Protein 3EUR (pdb70)

CATH classification: 3.40.30.10

Sequence (139 aa):
AKNRLLGTKALNFTYTLDSGVKGTLYQFPAEYTLLFINNPGCHACCAEIEEGLKASPVINNGFTAAKKLKVLSSIYPDEELDEWKKHRNDFAKEWTNNGYDKELVIKNKNNLYDLRAIIPTTLYLLDKNKTVLLKDDATLQKVEQQYLAE

InterPro domains:
  IPR012336 Thioredoxin-like fold [PF13905] (199-293)
  IPR033395 Domain of unknown function DUF5106 [PF17127] (22-172)
  IPR036249 Thioredoxin-like superfamily [SSF5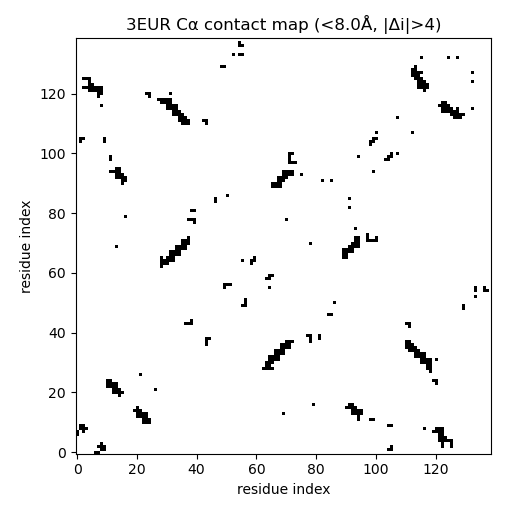2833] (174-298)

Structure (mmCIF, N/CA/C/O backbone):
data_3EUR
#
_entry.id   3EUR
#
_cell.length_a   33.145
_cell.length_b   43.428
_cell.length_c   98.692
_cell.angle_alpha   90.00
_cell.angle_beta   90.00
_cell.angle_gamma   90.00
#
_symmetry.space_group_name_H-M   'P 21 21 21'
#
loop_
_entity.id
_entity.type
_entity.pdbx_description
1 polymer 'uncharacterized protein'
2 water water
#
loop_
_atom_site.group_PDB
_atom_site.id
_atom_site.type_symbol
_atom_site.label_atom_id
_atom_site.label_alt_id
_atom_site.label_comp_id
_atom_site.label_asym_id
_atom_site.label_entity_id
_atom_site.label_seq_id
_atom_site.pdbx_PDB_ins_code
_atom_site.Cartn_x
_atom_site.Cartn_y
_atom_site.Cartn_z
_atom_site.occupancy
_atom_site.B_iso_or_equiv
_atom_site.auth_seq_id
_atom_site.auth_comp_id
_atom_site.auth_asym_id
_atom_site.auth_atom_id
_atom_site.pdbx_PDB_model_num
ATOM 1 N N . ALA A 1 3 ? 8.847 31.552 23.348 1.00 25.83 0 ALA A N 1
ATOM 2 C CA . ALA A 1 3 ? 9.983 31.159 24.165 1.00 23.60 0 ALA A CA 1
ATOM 3 C C . ALA A 1 3 ? 11.121 32.179 24.074 1.00 22.15 0 ALA A C 1
ATOM 4 O O . ALA A 1 3 ? 12.289 31.806 24.058 1.00 21.07 0 ALA A O 1
ATOM 6 N N . LYS A 1 4 ? 10.749 33.470 24.011 1.00 20.72 1 LYS A N 1
ATOM 7 C CA . LYS A 1 4 ? 11.707 34.629 23.991 1.00 20.77 1 LYS A CA 1
ATOM 8 C C . LYS A 1 4 ? 12.877 34.481 23.023 1.00 16.39 1 LYS A C 1
ATOM 9 O O . LYS A 1 4 ? 14.034 34.879 23.281 1.00 15.61 1 LYS A O 1
ATOM 15 N N . ASN A 1 5 ? 12.520 33.971 21.846 1.00 12.81 2 ASN A N 1
ATOM 16 C CA . ASN A 1 5 ? 13.439 33.890 20.744 1.00 10.89 2 ASN A CA 1
ATOM 17 C C . ASN A 1 5 ? 14.613 32.957 21.080 1.00 10.23 2 ASN A C 1
ATOM 18 O O . ASN A 1 5 ? 15.642 33.058 20.446 1.00 11.23 2 ASN A O 1
ATOM 23 N N . ARG A 1 6 ? 14.427 31.972 21.964 1.00 11.08 3 ARG A N 1
ATOM 24 C CA . ARG A 1 6 ? 15.503 31.071 22.251 1.00 12.54 3 ARG A CA 1
ATOM 25 C C . ARG A 1 6 ? 15.782 30.139 21.081 1.00 10.81 3 ARG A C 1
ATOM 26 O O . ARG A 1 6 ? 14.920 29.877 20.206 1.00 10.31 3 ARG A O 1
ATOM 34 N N A LEU A 1 7 ? 17.009 29.627 21.026 0.50 10.68 4 LEU A N 1
ATOM 35 N N B LEU A 1 7 ? 17.016 29.679 21.011 0.50 10.82 4 LEU A N 1
ATOM 36 C CA A LEU A 1 7 ? 17.430 28.698 19.998 0.50 10.28 4 LEU A CA 1
ATOM 37 C CA B LEU A 1 7 ? 17.462 28.729 20.035 0.50 10.42 4 LEU A CA 1
ATOM 38 C C A LEU A 1 7 ? 16.414 27.615 19.781 0.50 9.92 4 LEU A C 1
ATOM 39 C C B LEU A 1 7 ? 16.450 27.606 19.785 0.50 10.06 4 LEU A C 1
ATOM 40 O O A LEU A 1 7 ? 15.940 27.002 20.730 0.50 10.54 4 LEU A O 1
ATOM 41 O O B LEU A 1 7 ? 15.996 26.966 20.727 0.50 10.68 4 LEU A O 1
ATOM 50 N N . GLY A 1 8 ? 16.099 27.356 18.520 1.00 9.86 5 GLY A N 1
ATOM 51 C CA . GLY A 1 8 ? 15.260 26.261 18.173 1.00 10.13 5 GLY A CA 1
ATOM 52 C C . GLY A 1 8 ? 13.771 26.475 18.365 1.00 10.14 5 GLY A C 1
ATOM 53 O O . GLY A 1 8 ? 12.976 25.550 18.202 1.00 11.35 5 GLY A O 1
ATOM 54 N N . THR A 1 9 ? 13.383 27.690 18.698 1.00 9.40 6 THR A N 1
ATOM 55 C CA . THR A 1 9 ? 11.983 28.092 18.812 1.00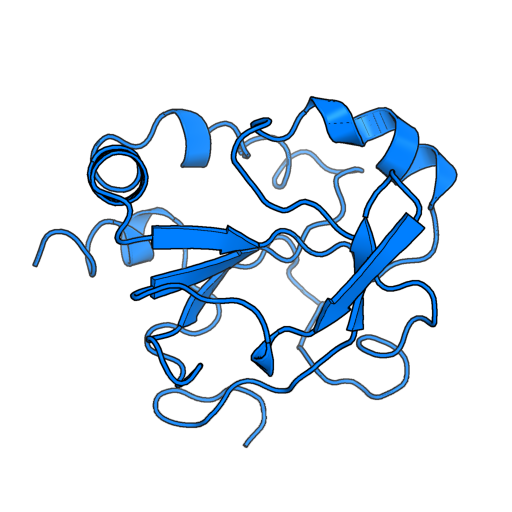 9.31 6 THR A CA 1
ATOM 56 C C . THR A 1 9 ? 11.680 29.180 17.784 1.00 8.04 6 THR A C 1
ATOM 57 O O . THR A 1 9 ? 12.583 29.741 17.179 1.00 9.27 6 THR A O 1
ATOM 61 N N . LYS A 1 10 ? 10.409 29.425 17.520 1.00 8.79 7 LYS A N 1
ATOM 62 C CA . LYS A 1 10 ? 10.018 30.384 16.497 1.00 8.53 7 LYS A CA 1
ATOM 63 C C . LYS A 1 10 ? 10.180 31.800 17.041 1.00 8.61 7 LYS A C 1
ATOM 64 O O . LYS A 1 10 ? 9.648 32.137 18.093 1.00 10.13 7 LYS A O 1
ATOM 70 N N . ALA A 1 11 ? 10.895 32.634 16.302 1.00 7.94 8 ALA A N 1
ATOM 71 C CA . ALA A 1 11 ? 11.054 34.036 16.663 1.00 8.00 8 ALA A CA 1
ATOM 72 C C . ALA A 1 11 ? 9.693 34.690 16.758 1.00 8.51 8 ALA A C 1
ATOM 73 O O . ALA A 1 11 ? 8.771 34.324 16.022 1.00 9.16 8 ALA A O 1
ATOM 75 N N . LEU A 1 12 ? 9.589 35.718 17.589 1.00 8.34 9 LEU A N 1
ATOM 76 C CA . LEU A 1 12 ? 8.348 36.448 17.735 1.00 9.54 9 LEU A CA 1
ATOM 77 C C . LEU A 1 12 ? 8.029 37.296 16.525 1.00 8.38 9 LEU A C 1
ATOM 78 O O . LEU A 1 12 ? 8.894 37.969 15.971 1.00 9.12 9 LEU A O 1
ATOM 83 N N . ASN A 1 13 ? 6.771 37.277 16.067 1.00 8.68 10 ASN A N 1
ATOM 84 C CA . ASN A 1 13 ? 6.372 38.077 14.939 1.00 8.56 10 ASN A CA 1
ATOM 85 C C . ASN A 1 13 ? 6.265 39.531 15.283 1.00 8.99 10 ASN A C 1
ATOM 86 O O . ASN A 1 13 ? 6.126 39.927 16.468 1.00 10.87 10 ASN A O 1
ATOM 91 N N . PHE A 1 14 ? 6.311 40.381 14.245 1.00 8.87 11 PHE A N 1
ATOM 92 C CA . PHE A 1 14 ? 6.076 41.805 14.349 1.00 9.43 11 PHE A CA 1
ATOM 93 C C . PHE A 1 14 ? 5.769 42.354 12.980 1.00 9.40 11 PHE A C 1
ATOM 94 O O . PHE A 1 14 ? 6.148 41.748 11.984 1.00 9.47 11 PHE A O 1
ATOM 102 N N . THR A 1 15 ? 5.140 43.522 12.962 1.00 10.16 12 THR A N 1
ATOM 103 C CA . THR A 1 15 ? 4.876 44.288 11.760 1.00 11.65 12 THR A CA 1
ATOM 104 C C . THR A 1 15 ? 5.922 45.375 11.565 1.00 10.99 12 THR A C 1
ATOM 105 O O . THR A 1 15 ? 6.224 46.151 12.471 1.00 14.81 12 THR A O 1
ATOM 109 N N . TYR A 1 16 ? 6.501 45.431 10.399 1.00 11.46 13 TYR A N 1
ATOM 110 C CA . TYR A 1 16 ? 7.400 46.481 10.001 1.00 11.77 13 TYR A CA 1
ATOM 111 C C . TYR A 1 16 ? 6.770 47.355 8.935 1.00 12.16 13 TYR A C 1
ATOM 112 O O . TYR A 1 16 ? 5.891 46.905 8.192 1.00 13.03 13 TYR A O 1
ATOM 121 N N . THR A 1 17 ? 7.230 48.587 8.889 1.00 12.16 14 THR A N 1
ATOM 122 C CA . THR A 1 17 ? 6.811 49.544 7.876 1.00 12.84 14 THR A CA 1
ATOM 123 C C . THR A 1 17 ? 8.052 49.976 7.097 1.00 12.91 14 THR A C 1
ATOM 124 O O . THR A 1 17 ? 9.083 50.325 7.679 1.00 13.25 14 THR A O 1
ATOM 128 N N . LEU A 1 18 ? 7.968 49.954 5.765 1.00 13.56 15 LEU A N 1
ATOM 129 C CA . LEU A 1 18 ? 9.071 50.413 4.925 1.00 14.79 15 LEU A CA 1
ATOM 130 C C . LEU A 1 18 ? 8.979 51.916 4.734 1.00 15.73 15 LEU A C 1
ATOM 131 O O . LEU A 1 18 ? 7.945 52.546 5.071 1.00 15.94 15 LEU A O 1
ATOM 136 N N . ASP A 1 19 ? 10.047 52.513 4.235 1.00 16.75 16 ASP A N 1
ATOM 137 C CA . ASP A 1 19 ? 10.007 53.924 3.878 1.00 18.76 16 ASP A CA 1
ATOM 138 C C . ASP A 1 19 ? 8.876 54.300 2.946 1.00 20.00 16 ASP A C 1
ATOM 139 O O . ASP A 1 19 ? 8.340 55.398 3.037 1.00 21.39 16 ASP A O 1
ATOM 144 N N . SER A 1 20 ? 8.520 53.387 2.059 1.00 18.03 17 SER A N 1
ATOM 145 C CA . SER A 1 20 ? 7.436 53.615 1.089 1.00 18.73 17 SER A CA 1
ATOM 146 C C . SER A 1 20 ? 6.064 53.558 1.758 1.00 19.15 17 SER A C 1
ATOM 147 O O . SER A 1 20 ? 5.074 53.910 1.106 1.00 21.48 17 SER A O 1
ATOM 150 N N . GLY A 1 21 ? 5.994 53.102 3.019 1.00 17.47 18 GLY A N 1
ATOM 151 C CA . GLY A 1 21 ? 4.734 52.963 3.755 1.00 16.78 18 GLY A CA 1
ATOM 152 C C . GLY A 1 21 ? 4.142 51.580 3.660 1.00 16.56 18 GLY A C 1
ATOM 153 O O . GLY A 1 21 ? 3.166 51.273 4.328 1.00 17.19 18 GLY A O 1
ATOM 154 N N . VAL A 1 22 ? 4.737 50.726 2.843 1.00 16.25 19 VAL A N 1
ATOM 155 C CA . VAL A 1 22 ? 4.301 49.350 2.760 1.00 16.33 19 VAL A CA 1
ATOM 156 C C . VAL A 1 22 ? 4.496 48.655 4.145 1.00 15.37 19 VAL A C 1
ATOM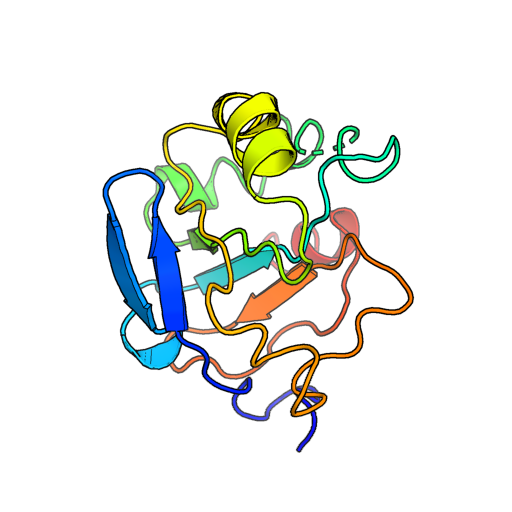 157 O O . VAL A 1 22 ? 5.517 48.867 4.817 1.00 15.71 19 VAL A O 1
ATOM 161 N N . LYS A 1 23 ? 3.518 47.835 4.536 1.00 13.78 20 LYS A N 1
ATOM 162 C CA . LYS A 1 23 ? 3.551 47.025 5.781 1.00 15.16 20 LYS A CA 1
ATOM 163 C C . LYS A 1 23 ? 3.808 45.565 5.463 1.00 13.14 20 LYS A C 1
ATOM 164 O O . LYS A 1 23 ? 3.229 45.023 4.513 1.00 14.99 20 LYS A O 1
ATOM 170 N N . GLY A 1 24 ? 4.588 44.914 6.307 1.0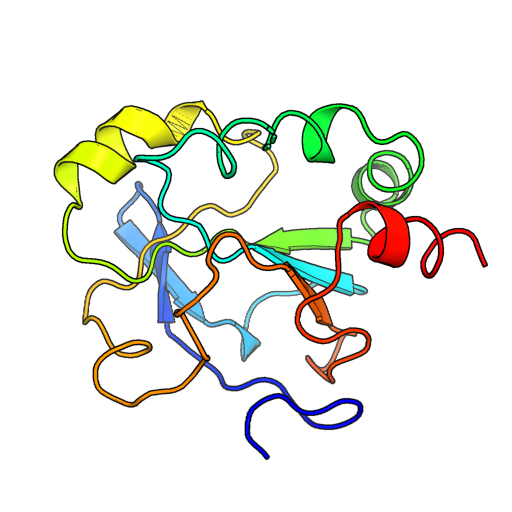0 12.22 21 GLY A N 1
ATOM 171 C CA . GLY A 1 24 ? 4.752 43.483 6.259 1.00 11.64 21 GLY A CA 1
ATOM 172 C C . GLY A 1 24 ? 5.083 42.955 7.598 1.00 9.79 21 GLY A C 1
ATOM 173 O O . GLY A 1 24 ? 5.265 43.737 8.526 1.00 11.89 21 GLY A O 1
ATOM 174 N N . THR A 1 25 ? 5.065 41.642 7.738 1.00 9.36 22 THR A N 1
ATOM 175 C CA . THR A 1 25 ? 5.403 41.029 8.984 1.00 8.65 22 THR A CA 1
ATOM 176 C C . THR A 1 25 ? 6.590 40.098 8.845 1.00 7.70 22 THR A C 1
ATOM 177 O O . THR A 1 25 ? 6.892 39.571 7.774 1.00 8.78 22 THR A O 1
ATOM 181 N N . LEU A 1 26 ? 7.224 39.787 9.970 1.00 7.97 23 LEU A N 1
ATOM 182 C CA . LEU A 1 26 ? 8.298 38.764 9.945 1.00 8.05 23 LEU A CA 1
ATOM 183 C C . LEU A 1 26 ? 7.800 37.454 9.350 1.00 7.56 23 LEU A C 1
ATOM 184 O O . LEU A 1 26 ? 8.439 36.839 8.513 1.00 8.05 23 LEU A O 1
ATOM 189 N N . TYR A 1 27 ? 6.623 37.006 9.790 1.00 7.58 24 TYR A N 1
ATOM 190 C CA . TYR A 1 27 ? 6.179 35.688 9.399 1.00 8.45 24 TYR A CA 1
ATOM 191 C C . TYR A 1 27 ? 5.818 35.625 7.910 1.00 8.47 24 TYR A C 1
ATOM 192 O O . TYR A 1 27 ? 5.851 34.564 7.325 1.00 9.75 24 TYR A O 1
ATOM 201 N N . GLN A 1 28 ? 5.485 36.764 7.323 1.00 7.89 25 GLN A N 1
ATOM 202 C CA . GLN A 1 28 ? 5.193 36.852 5.893 1.00 7.97 25 GLN A CA 1
ATOM 203 C C . GLN A 1 28 ? 6.455 36.991 4.997 1.00 7.80 25 GLN A C 1
ATOM 204 O O . GLN A 1 28 ? 6.315 37.002 3.791 1.00 8.82 25 GLN A O 1
ATOM 210 N N . PHE A 1 29 ? 7.631 37.146 5.599 1.00 8.07 26 PHE A N 1
ATOM 211 C CA . PHE A 1 29 ? 8.862 37.486 4.870 1.00 7.11 26 PHE A CA 1
ATOM 212 C C . PHE A 1 29 ? 9.497 36.244 4.316 1.00 7.06 26 PHE A C 1
ATOM 213 O O . PHE A 1 29 ? 9.959 35.408 5.088 1.00 8.66 26 PHE A O 1
ATOM 221 N N . PRO A 1 30 ? 9.567 36.078 2.982 1.00 7.01 27 PRO A N 1
ATOM 222 C CA . PRO A 1 30 ? 10.058 34.798 2.455 1.00 7.44 27 PRO A CA 1
ATOM 223 C C . PRO A 1 30 ? 11.562 34.737 2.293 1.00 6.88 27 PRO A C 1
ATOM 224 O O . PRO A 1 30 ? 12.121 35.583 1.606 1.00 8.05 27 PRO A O 1
ATOM 228 N N . ALA A 1 31 ? 12.179 33.734 2.871 1.00 6.77 28 ALA A N 1
ATOM 229 C CA . ALA A 1 31 ? 13.623 33.542 2.703 1.00 6.52 28 ALA A CA 1
ATOM 230 C C . ALA A 1 31 ? 14.008 32.183 3.241 1.00 6.48 28 ALA A C 1
ATOM 231 O O . ALA A 1 31 ? 13.529 31.797 4.319 1.00 7.70 28 ALA A O 1
ATOM 233 N N . GLU A 1 32 ? 14.923 31.478 2.576 1.00 6.81 29 GLU A N 1
ATOM 234 C CA . GLU A 1 32 ? 15.466 30.250 3.165 1.00 6.84 29 GLU A CA 1
ATOM 235 C C . GLU A 1 32 ? 16.140 30.568 4.513 1.00 6.62 29 GLU A C 1
ATOM 236 O O . GLU A 1 32 ? 16.016 29.793 5.458 1.00 7.34 29 GLU A O 1
ATOM 242 N N . TYR A 1 33 ? 16.843 31.687 4.561 1.00 6.80 30 TYR A N 1
ATOM 243 C CA . TYR A 1 33 ? 17.425 32.216 5.797 1.00 6.66 30 TYR A CA 1
ATOM 244 C C . TYR A 1 33 ? 17.050 33.669 5.901 1.00 6.21 30 TYR A C 1
ATOM 245 O O . TYR A 1 33 ? 17.304 34.444 4.953 1.00 6.73 30 TYR A O 1
ATOM 254 N N . THR A 1 34 ? 16.536 34.099 7.059 1.00 6.68 31 THR A N 1
ATOM 255 C CA . THR A 1 34 ? 16.362 35.498 7.337 1.00 6.80 31 THR A CA 1
ATOM 256 C C . THR A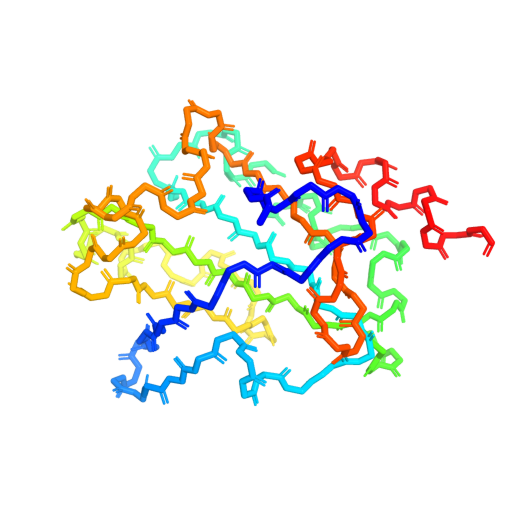 1 34 ? 17.433 35.936 8.339 1.00 6.78 31 THR A C 1
ATOM 257 O O . THR A 1 34 ? 17.576 35.306 9.396 1.00 7.47 31 THR A O 1
ATOM 261 N N . LEU A 1 35 ? 18.173 36.982 8.012 1.00 6.39 32 LEU A N 1
ATOM 262 C CA . LEU A 1 35 ? 19.076 37.604 8.950 1.00 6.23 32 LEU A CA 1
ATOM 263 C C . LEU A 1 35 ? 18.394 38.858 9.485 1.00 7.19 32 LEU A C 1
ATOM 264 O O . LEU A 1 35 ? 18.263 39.842 8.771 1.00 8.08 32 LEU A O 1
ATOM 269 N N . LEU A 1 36 ? 17.849 38.731 10.693 1.00 7.26 33 LEU A N 1
ATOM 270 C CA . LEU A 1 36 ? 17.157 39.804 11.336 1.00 7.83 33 LEU A CA 1
ATOM 271 C C . LEU A 1 36 ? 18.177 40.697 12.052 1.00 8.27 33 LEU A C 1
ATOM 272 O O . LEU A 1 36 ? 18.935 40.221 12.880 1.00 9.07 33 LEU A O 1
ATOM 277 N N . PHE A 1 37 ? 18.195 41.956 11.655 1.00 8.51 34 PHE A N 1
ATOM 278 C CA . PHE A 1 37 ? 19.174 42.927 12.080 1.00 9.07 34 PHE A CA 1
ATOM 279 C C . PHE A 1 37 ? 18.473 44.057 12.820 1.00 9.34 34 PHE A C 1
ATOM 280 O O . PHE A 1 37 ? 17.916 44.942 12.196 1.00 9.81 34 PHE A O 1
ATOM 288 N N . ILE A 1 38 ? 18.481 44.008 14.151 1.00 9.98 35 ILE A N 1
ATOM 289 C CA . ILE A 1 38 ? 17.821 45.029 14.986 1.00 10.99 35 ILE A CA 1
ATOM 290 C C . ILE A 1 38 ? 18.805 46.139 15.195 1.00 12.61 35 ILE A C 1
ATOM 291 O O . ILE A 1 38 ? 19.900 45.901 15.678 1.00 15.00 35 ILE A O 1
ATOM 296 N N . ASN A 1 39 ? 18.461 47.360 14.809 1.00 13.58 36 ASN A N 1
ATOM 297 C CA . ASN A 1 39 ? 19.471 48.438 14.704 1.00 15.59 36 ASN A CA 1
ATOM 298 C C . ASN A 1 39 ? 18.858 49.728 15.201 1.00 17.56 36 ASN A C 1
ATOM 299 O O . ASN A 1 39 ? 17.634 49.903 15.186 1.00 17.74 36 ASN A O 1
ATOM 304 N N . ASN A 1 40 ? 19.708 50.631 15.639 1.00 20.39 37 ASN A N 1
ATOM 305 C CA . ASN A 1 40 ? 19.282 52.013 15.843 1.00 21.62 37 ASN A CA 1
ATOM 306 C C . ASN A 1 40 ? 20.429 52.689 15.235 1.00 23.49 37 ASN A C 1
ATOM 307 O O . ASN A 1 40 ? 21.525 52.667 15.800 1.00 25.30 37 ASN A O 1
ATOM 312 N N . PRO A 1 41 ? 20.230 53.199 14.040 1.00 25.31 38 PRO A N 1
ATOM 313 C CA . PRO A 1 41 ? 21.398 53.644 13.306 1.00 28.47 38 PRO A CA 1
ATOM 314 C C . PRO A 1 41 ? 21.925 54.987 13.801 1.00 30.63 38 PRO A C 1
ATOM 315 O O . PRO A 1 41 ? 22.920 55.482 13.260 1.00 33.08 38 PRO A O 1
ATOM 319 N N . GLY A 1 42 ? 21.317 55.581 14.828 1.00 31.60 39 GLY A N 1
ATOM 320 C CA . GLY A 1 42 ? 22.042 56.575 15.604 1.00 33.43 39 GLY A CA 1
ATOM 321 C C . GLY A 1 42 ? 23.225 56.090 16.469 1.00 35.03 39 GLY A C 1
ATOM 322 O O . GLY A 1 42 ? 23.354 56.589 17.604 1.00 36.86 39 GLY A O 1
ATOM 323 N N . CYS A 1 43 ? 24.086 55.155 15.965 1.00 35.77 40 CYS A N 1
ATOM 324 C CA . CYS A 1 43 ? 25.303 54.687 16.709 1.00 34.82 40 CYS A CA 1
ATOM 325 C C . CYS A 1 43 ? 26.429 54.011 15.895 1.00 33.44 40 CYS A C 1
ATOM 326 O O . CYS A 1 43 ? 26.220 53.485 14.770 1.00 33.42 40 CYS A O 1
ATOM 329 N N . HIS A 1 44 ? 27.631 54.057 16.478 1.00 31.47 41 HIS A N 1
ATOM 330 C CA . HIS A 1 44 ? 28.896 53.646 15.842 1.00 30.00 41 HIS A CA 1
ATOM 331 C C . HIS A 1 44 ? 29.022 52.139 15.569 1.00 28.06 41 HIS A C 1
ATOM 332 O O . HIS A 1 44 ? 29.561 51.728 14.511 1.00 26.42 41 HIS A O 1
ATOM 339 N N . ALA A 1 45 ? 28.600 51.340 16.553 1.00 25.85 42 ALA A N 1
ATOM 340 C CA . ALA A 1 45 ? 28.568 49.895 16.441 1.00 23.64 42 ALA A CA 1
ATOM 341 C C . ALA A 1 45 ? 27.634 49.516 15.323 1.00 20.69 42 ALA A C 1
ATOM 342 O O . ALA A 1 45 ? 27.955 48.622 14.589 1.00 20.29 42 ALA A O 1
ATOM 344 N N . CYS A 1 46 ? 26.519 50.232 15.172 1.00 20.52 43 CYS A N 1
ATOM 345 C CA A CYS A 1 46 ? 25.562 49.954 14.076 0.50 19.10 43 CYS A CA 1
ATOM 346 C CA B CYS A 1 46 ? 25.578 49.955 14.073 0.50 19.69 43 CYS A CA 1
ATOM 347 C C . CYS A 1 46 ? 26.200 50.240 12.717 1.00 17.95 43 CYS A C 1
ATOM 348 O O . CYS A 1 46 ? 26.072 49.433 11.827 1.00 15.92 43 CYS A O 1
ATOM 353 N N . ALA A 1 47 ? 26.887 51.370 12.569 1.00 17.36 44 ALA A N 1
ATOM 354 C CA . ALA A 1 47 ? 27.548 51.707 11.319 1.00 17.75 44 ALA A CA 1
ATOM 355 C C . ALA A 1 47 ? 28.558 50.636 10.975 1.00 17.00 44 ALA A C 1
ATOM 356 O O . ALA A 1 47 ? 28.610 50.195 9.821 1.00 16.36 44 ALA A O 1
ATOM 358 N N . GLU A 1 48 ? 29.331 50.156 11.940 1.00 16.04 45 GLU A N 1
ATOM 359 C CA . GLU A 1 48 ? 30.313 49.146 11.613 1.00 16.70 45 GLU A CA 1
ATOM 360 C C . GLU A 1 48 ? 29.653 47.816 11.277 1.00 14.46 45 GLU A C 1
ATOM 361 O O . GLU A 1 48 ? 30.185 47.071 10.444 1.00 14.70 45 GLU A O 1
ATOM 383 N N . ILE A 1 50 ? 26.728 47.504 9.721 1.00 11.35 47 ILE A N 1
ATOM 384 C CA . ILE A 1 50 ? 26.295 47.689 8.343 1.00 11.73 47 ILE A CA 1
ATOM 385 C C . ILE A 1 50 ? 27.467 47.450 7.397 1.00 10.80 47 ILE A C 1
ATOM 386 O O . ILE A 1 50 ? 27.354 46.711 6.433 1.00 11.22 47 ILE A O 1
ATOM 391 N N A GLU A 1 51 ? 28.601 48.072 7.697 0.80 11.78 48 GLU A N 1
ATOM 392 N N B GLU A 1 51 ? 28.612 48.081 7.642 0.20 11.13 48 GLU A N 1
ATOM 393 C CA A GLU A 1 51 ? 29.742 47.931 6.845 0.80 12.52 48 GLU A CA 1
ATOM 394 C CA B GLU A 1 51 ? 29.726 47.916 6.711 0.20 11.22 48 GLU A CA 1
ATOM 395 C C A GLU A 1 51 ? 30.221 46.490 6.789 0.80 11.59 48 GLU A C 1
ATOM 396 C C B GLU A 1 51 ? 30.344 46.511 6.796 0.20 11.13 48 GLU A C 1
ATOM 397 O O A GLU A 1 51 ? 30.590 45.958 5.727 0.80 12.19 48 GLU A O 1
ATOM 398 O O B GLU A 1 51 ? 30.965 46.058 5.830 0.20 11.45 48 GLU A O 1
ATOM 409 N N . GLY A 1 52 ? 30.199 45.824 7.934 1.00 10.49 49 GLY A N 1
ATOM 410 C CA . GLY A 1 52 ? 30.587 44.439 8.015 1.00 11.68 49 GLY A CA 1
ATOM 411 C C . GLY A 1 52 ? 29.716 43.515 7.210 1.00 10.81 49 GLY A C 1
ATOM 412 O O . GLY A 1 52 ? 30.209 42.574 6.552 1.00 10.98 49 GLY A O 1
ATOM 413 N N . LEU A 1 53 ? 28.403 43.746 7.284 1.00 10.21 50 LEU A N 1
ATOM 414 C CA . LEU A 1 53 ? 27.465 42.934 6.505 1.00 11.18 50 LEU A CA 1
ATOM 415 C C . LEU A 1 53 ? 27.669 43.138 5.012 1.00 11.99 50 LEU A C 1
ATOM 416 O O . LEU A 1 53 ? 27.662 42.171 4.241 1.00 14.17 50 LEU A O 1
ATOM 421 N N . LYS A 1 54 ? 27.917 44.384 4.611 1.00 12.07 51 LYS A N 1
ATOM 422 C CA . LYS A 1 54 ? 28.178 44.674 3.182 1.00 12.91 51 LYS A CA 1
ATOM 423 C C . LYS A 1 54 ? 29.471 43.992 2.702 1.00 13.04 51 LYS A C 1
ATOM 424 O O . LYS A 1 54 ? 29.563 43.556 1.552 1.00 15.74 51 LYS A O 1
ATOM 430 N N . ALA A 1 55 ? 30.478 43.905 3.569 1.00 12.22 52 ALA A N 1
ATOM 431 C CA . ALA A 1 55 ? 31.822 43.437 3.172 1.00 12.82 52 ALA A CA 1
ATOM 432 C C . ALA A 1 55 ? 31.944 41.926 3.220 1.00 12.06 52 ALA A C 1
ATOM 433 O O . ALA A 1 55 ? 32.788 41.345 2.542 1.00 13.97 52 ALA A O 1
ATOM 435 N N . SER A 1 56 ? 31.112 41.247 3.994 1.00 9.96 53 SER A N 1
ATOM 436 C CA . SER A 1 56 ? 31.322 39.835 4.321 1.00 8.89 53 SER A CA 1
ATOM 437 C C . SER A 1 56 ? 31.261 38.935 3.081 1.00 8.72 53 SER A C 1
ATOM 438 O O . SER A 1 56 ? 30.211 38.826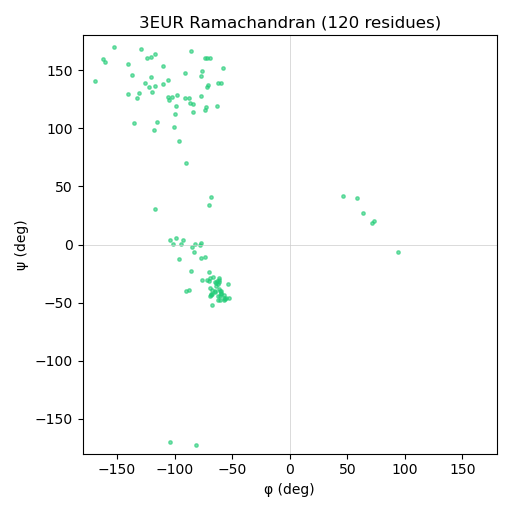 2.445 1.00 9.06 53 SER A O 1
ATOM 441 N N . PRO A 1 57 ? 32.349 38.220 2.771 1.00 7.76 54 PRO A N 1
ATOM 442 C CA . PRO A 1 57 ? 32.300 37.269 1.660 1.00 7.96 54 PRO A CA 1
ATOM 443 C C . PRO A 1 57 ? 31.200 36.233 1.852 1.00 7.84 54 PRO A C 1
ATOM 444 O O . PRO A 1 57 ? 30.430 35.951 0.929 1.00 8.71 54 PRO A O 1
ATOM 448 N N . VAL A 1 58 ? 31.128 35.637 3.032 1.00 7.62 55 VAL A N 1
ATOM 449 C CA . VAL A 1 58 ? 30.160 34.579 3.248 1.00 8.19 55 VAL A CA 1
ATOM 450 C C . VAL A 1 58 ? 28.733 35.053 3.106 1.00 8.32 55 VAL A C 1
ATOM 451 O O . VAL A 1 58 ? 27.910 34.448 2.421 1.00 8.54 55 VAL A O 1
ATOM 455 N N . ILE A 1 59 ? 28.412 36.160 3.743 1.00 8.90 56 ILE A N 1
ATOM 456 C CA . ILE A 1 59 ? 27.037 36.632 3.664 1.00 10.80 56 ILE A CA 1
ATOM 457 C C . ILE A 1 59 ? 26.702 37.019 2.245 1.00 10.38 56 ILE A C 1
ATOM 458 O O . ILE A 1 59 ? 25.590 36.722 1.773 1.00 11.64 56 ILE A O 1
ATOM 463 N N A ASN A 1 60 ? 27.614 37.710 1.555 0.60 9.91 57 ASN A N 1
ATOM 464 N N B ASN A 1 60 ? 27.599 37.694 1.535 0.40 10.64 57 ASN A N 1
ATOM 465 C CA A ASN A 1 60 ? 27.417 38.117 0.143 0.60 10.33 57 ASN A CA 1
ATOM 466 C CA B ASN A 1 60 ? 27.294 38.083 0.154 0.40 11.18 57 ASN A CA 1
ATOM 467 C C A ASN A 1 60 ? 27.179 36.892 -0.776 0.60 8.81 57 ASN A C 1
ATOM 468 C C B ASN A 1 60 ? 27.151 36.879 -0.784 0.40 9.41 57 ASN A C 1
ATOM 469 O O A ASN A 1 60 ? 26.408 36.949 -1.712 0.60 8.22 57 ASN A O 1
ATOM 470 O O B ASN A 1 60 ? 26.425 36.949 -1.759 0.40 8.95 57 ASN A O 1
ATOM 479 N N . GLY A 1 61 ? 27.841 35.775 -0.516 1.00 8.24 58 GLY A N 1
ATOM 480 C CA . GLY A 1 61 ? 27.600 34.591 -1.320 1.00 7.50 58 GLY A CA 1
ATOM 481 C C . GLY A 1 61 ? 26.163 34.120 -1.129 1.00 7.00 58 GLY A C 1
ATOM 482 O O . GLY A 1 61 ? 25.475 33.738 -2.092 1.00 7.71 58 GLY A O 1
ATOM 483 N N . PHE A 1 62 ? 25.701 34.104 0.105 1.00 7.01 59 PHE A N 1
ATOM 484 C CA . PHE A 1 62 ? 24.333 33.661 0.392 1.00 7.39 59 PHE A CA 1
ATOM 485 C C . PHE A 1 62 ? 23.258 34.645 -0.127 1.00 7.44 59 PHE A C 1
ATOM 486 O O . PHE A 1 62 ? 22.199 34.190 -0.582 1.00 7.85 59 PHE A O 1
ATOM 494 N N . THR A 1 63 ? 23.529 35.941 -0.035 1.00 7.48 60 THR A N 1
ATOM 495 C CA . THR A 1 63 ? 22.575 36.894 -0.572 1.00 7.40 60 THR A CA 1
ATOM 496 C C . THR A 1 63 ? 22.521 36.799 -2.121 1.00 6.99 60 THR A C 1
ATOM 497 O O . THR A 1 63 ? 21.445 36.854 -2.714 1.00 8.32 60 THR A O 1
ATOM 501 N N . ALA A 1 64 ? 23.682 36.679 -2.743 1.00 7.19 61 ALA A N 1
ATOM 502 C CA . ALA A 1 64 ? 23.732 36.604 -4.212 1.00 8.09 61 ALA A CA 1
ATOM 503 C C . ALA A 1 64 ? 23.039 35.364 -4.743 1.00 7.91 61 ALA A C 1
ATOM 504 O O . ALA A 1 64 ? 22.421 35.418 -5.822 1.00 9.99 61 ALA A O 1
ATOM 506 N N . ALA A 1 65 ? 23.095 34.271 -3.994 1.00 7.24 62 ALA A N 1
ATOM 507 C CA . ALA A 1 65 ? 22.430 33.030 -4.362 1.00 7.66 62 ALA A CA 1
ATOM 508 C C . ALA A 1 65 ? 20.938 33.033 -3.984 1.00 7.36 62 ALA A C 1
ATOM 509 O O . ALA A 1 65 ? 20.281 32.039 -4.207 1.00 8.96 62 ALA A O 1
ATOM 511 N N . LYS A 1 66 ? 20.462 34.110 -3.400 1.00 7.51 63 LYS A N 1
ATOM 512 C CA . LYS A 1 66 ? 19.042 34.319 -3.090 1.00 7.19 63 LYS A CA 1
ATOM 513 C C . LYS A 1 66 ? 18.552 33.446 -1.967 1.00 7.85 63 LYS A C 1
ATOM 514 O O . LYS A 1 66 ? 17.343 33.341 -1.735 1.00 9.31 63 LYS A O 1
ATOM 520 N N . LYS A 1 67 ? 19.466 32.903 -1.168 1.00 7.17 64 LYS A N 1
ATOM 521 C CA . LYS A 1 67 ? 19.170 31.984 -0.047 1.00 7.31 64 LYS A CA 1
ATOM 522 C C . LYS A 1 67 ? 18.894 32.847 1.203 1.00 6.85 64 LYS A C 1
ATOM 523 O O . LYS A 1 67 ? 18.079 32.460 2.063 1.00 8.43 64 LYS A O 1
ATOM 529 N N . LEU A 1 68 ? 19.624 33.936 1.417 1.00 7.38 65 LEU A N 1
ATOM 530 C CA . LEU A 1 68 ? 19.547 34.755 2.621 1.00 7.21 65 LEU A CA 1
ATOM 531 C C . LEU A 1 68 ? 19.084 36.131 2.280 1.00 7.26 65 LEU A C 1
ATOM 532 O O . LEU A 1 68 ? 19.551 36.732 1.319 1.00 7.88 65 LEU A O 1
ATOM 537 N N . LYS A 1 69 ? 18.169 36.658 3.091 1.00 6.97 66 LYS A N 1
ATOM 538 C CA . LYS A 1 69 ? 17.715 38.015 2.998 1.00 7.79 66 LYS A CA 1
ATOM 539 C C . LYS A 1 69 ? 17.889 38.685 4.365 1.00 7.52 66 LYS A C 1
ATOM 540 O O . LYS A 1 69 ? 17.597 38.094 5.389 1.00 7.97 66 LYS A O 1
ATOM 546 N N . VAL A 1 70 ? 18.336 39.908 4.332 1.00 8.83 67 VAL A N 1
ATOM 547 C CA . VAL A 1 70 ? 18.507 40.750 5.505 1.00 8.30 67 VAL A CA 1
ATOM 548 C C . VAL A 1 70 ? 17.207 41.544 5.719 1.00 9.33 67 VAL A C 1
ATOM 549 O O . VAL A 1 70 ? 16.723 42.234 4.796 1.00 10.49 67 VAL A O 1
ATOM 553 N N . LEU A 1 71 ? 16.656 41.449 6.933 1.00 8.90 68 LEU A N 1
ATOM 554 C CA . LEU A 1 71 ? 15.521 42.247 7.383 1.00 8.74 68 LEU A CA 1
ATOM 555 C C . LEU A 1 71 ? 16.031 43.106 8.516 1.00 8.69 68 LEU A C 1
ATOM 556 O O . LEU A 1 71 ? 16.317 42.617 9.605 1.00 9.26 68 LEU A O 1
ATOM 561 N N . SER A 1 72 ? 16.222 44.390 8.234 1.00 9.40 69 SER A N 1
ATOM 562 C CA A SER A 1 72 ? 16.620 45.314 9.268 0.30 8.81 69 SER A CA 1
ATOM 563 C CA B SER A 1 72 ? 16.618 45.347 9.241 0.70 10.32 69 SER A CA 1
ATOM 564 C C . SER A 1 72 ? 15.393 45.950 9.898 1.00 10.40 69 SER A C 1
ATOM 565 O O . SER A 1 72 ? 14.429 46.349 9.211 1.00 12.02 69 SER A O 1
ATOM 570 N N . ILE A 1 73 ? 15.395 46.041 11.213 1.00 10.28 70 ILE A N 1
ATOM 571 C CA . ILE A 1 73 ? 14.261 46.573 11.959 1.00 10.34 70 ILE A CA 1
ATOM 572 C C . ILE A 1 73 ? 14.722 47.582 12.984 1.00 11.14 70 ILE A C 1
ATOM 573 O O . ILE A 1 73 ? 15.577 47.276 13.837 1.00 11.42 70 ILE A O 1
ATOM 578 N N . TYR A 1 74 ? 14.130 48.761 12.916 1.00 11.56 71 TYR A N 1
ATOM 579 C CA . TYR A 1 74 ? 14.344 49.824 13.872 1.00 11.25 71 TYR A CA 1
ATOM 580 C C . TYR A 1 74 ? 13.220 49.845 14.869 1.00 11.35 71 TYR A C 1
ATOM 581 O O . TYR A 1 74 ? 12.059 50.044 14.490 1.00 12.90 71 TYR A O 1
ATOM 590 N N . PRO A 1 75 ? 13.518 49.642 16.181 1.00 12.15 72 PRO A N 1
ATOM 591 C CA . PRO A 1 75 ? 12.432 49.471 17.163 1.00 12.82 72 PRO A CA 1
ATOM 592 C C . PRO A 1 75 ? 12.138 50.706 18.003 1.00 14.20 72 PRO A C 1
ATOM 593 O O . PRO A 1 75 ? 11.319 50.643 18.910 1.00 16.11 72 PRO A O 1
ATOM 597 N N . ASP A 1 76 ? 12.853 51.771 17.768 1.00 14.85 73 ASP A N 1
ATOM 598 C CA . ASP A 1 76 ? 12.767 52.993 18.609 1.00 17.29 73 ASP A CA 1
ATOM 599 C C . ASP A 1 76 ? 11.966 54.123 17.941 1.00 19.55 73 ASP A C 1
ATOM 600 O O . ASP A 1 76 ? 11.288 53.907 16.948 1.00 20.88 73 ASP A O 1
ATOM 605 N N . GLU A 1 77 ? 11.998 55.336 18.513 1.00 21.00 74 GLU A N 1
ATOM 606 C CA . GLU A 1 77 ? 11.019 56.438 18.207 1.00 23.94 74 GLU A CA 1
ATOM 607 C C . GLU A 1 77 ? 11.445 57.459 17.186 1.00 24.04 74 GLU A C 1
ATOM 608 O O . GLU A 1 77 ? 10.612 58.282 16.742 1.00 25.87 74 GLU A O 1
ATOM 614 N N . GLU A 1 78 ? 12.716 57.492 16.805 1.00 24.95 75 GLU A N 1
ATOM 615 C CA . GLU A 1 78 ? 13.236 58.596 15.999 1.00 25.92 75 GLU A CA 1
ATOM 616 C C . GLU A 1 78 ? 13.109 58.314 14.536 1.00 25.19 75 GLU A C 1
ATOM 617 O O . GLU A 1 78 ? 14.117 58.139 13.815 1.00 24.60 75 GLU A O 1
ATOM 623 N N . LEU A 1 79 ? 11.869 58.334 14.075 1.00 25.62 76 LEU A N 1
ATOM 624 C CA . LEU A 1 79 ? 11.592 57.996 12.696 1.00 26.04 76 LEU A CA 1
ATOM 625 C C . LEU A 1 79 ? 12.321 58.933 11.743 1.00 27.06 76 LEU A C 1
ATOM 626 O O . LEU A 1 79 ? 12.827 58.519 10.730 1.00 26.19 76 LEU A O 1
ATOM 631 N N . ASP A 1 80 ? 12.351 60.232 12.048 1.00 27.76 77 ASP A N 1
ATOM 632 C CA . ASP A 1 80 ? 13.017 61.154 11.140 1.00 27.74 77 ASP A CA 1
ATOM 633 C C . ASP A 1 80 ? 14.524 60.832 10.960 1.00 27.30 77 ASP A C 1
ATOM 634 O O . ASP A 1 80 ? 15.076 60.933 9.869 1.00 27.50 77 ASP A O 1
ATOM 639 N N . GLU A 1 81 ? 15.161 60.464 12.042 1.00 27.96 78 GLU A N 1
ATOM 640 C CA . GLU A 1 81 ? 16.565 60.059 12.023 1.00 29.08 78 GLU A CA 1
ATOM 641 C C . GLU A 1 81 ? 16.813 58.726 11.329 1.00 28.48 78 GLU A C 1
ATOM 642 O O . GLU A 1 81 ? 17.803 58.590 10.607 1.00 29.43 78 GLU A O 1
ATOM 648 N N . TRP A 1 82 ? 15.977 57.726 11.605 1.00 26.17 79 TRP A N 1
ATOM 649 C CA . TRP A 1 82 ? 15.977 56.522 10.774 1.00 24.50 79 TRP A CA 1
ATOM 650 C C . TRP A 1 82 ? 15.815 56.894 9.308 1.00 26.06 79 TRP A C 1
ATOM 651 O O . TRP A 1 82 ? 16.559 56.398 8.452 1.00 25.16 79 TRP A O 1
ATOM 662 N N . LYS A 1 83 ? 14.867 57.783 8.988 1.00 26.27 80 LYS A N 1
ATOM 663 C CA . LYS A 1 83 ? 14.694 58.197 7.603 1.00 28.49 80 LYS A CA 1
ATOM 664 C C . LYS A 1 83 ? 15.977 58.875 7.111 1.00 29.77 80 LYS A C 1
ATOM 665 O O . LYS A 1 83 ? 16.344 58.714 5.958 1.00 30.64 80 LYS A O 1
ATOM 671 N N . LYS A 1 84 ? 16.670 59.554 8.035 1.00 30.37 81 LYS A N 1
ATOM 672 C CA . LYS A 1 84 ? 17.971 60.171 7.767 1.00 32.23 81 LYS A CA 1
ATOM 673 C C . LYS A 1 84 ? 19.056 59.143 7.446 1.00 31.72 81 LYS A C 1
ATOM 674 O O . LYS A 1 84 ? 19.917 59.414 6.613 1.00 33.61 81 LYS A O 1
ATOM 680 N N . HIS A 1 85 ? 19.060 58.022 8.172 1.00 31.28 82 HIS A N 1
ATOM 681 C CA . HIS A 1 85 ? 20.096 56.988 7.999 1.00 29.84 82 HIS A CA 1
ATOM 682 C C . HIS A 1 85 ? 19.694 55.866 7.036 1.00 27.82 82 HIS A C 1
ATOM 683 O O . HIS A 1 85 ? 20.503 54.953 6.781 1.00 26.84 82 HIS A O 1
ATOM 690 N N . ARG A 1 86 ? 18.504 55.921 6.456 1.00 25.28 83 ARG A N 1
ATOM 691 C CA . ARG A 1 86 ? 18.003 54.757 5.715 1.00 23.78 83 ARG A CA 1
ATOM 692 C C . ARG A 1 86 ? 18.821 54.357 4.483 1.00 21.24 83 ARG A C 1
ATOM 693 O O . ARG A 1 86 ? 18.851 53.183 4.107 1.00 19.46 83 ARG A O 1
ATOM 701 N N . ASN A 1 87 ? 19.451 55.321 3.816 1.00 19.13 84 ASN A N 1
ATOM 702 C CA . ASN A 1 87 ? 20.296 54.953 2.712 1.00 18.55 84 ASN A CA 1
ATOM 703 C C . ASN A 1 87 ? 21.652 54.399 3.094 1.00 17.81 84 ASN A C 1
ATOM 704 O O . ASN A 1 87 ? 22.368 53.944 2.206 1.00 17.77 84 ASN A O 1
ATOM 709 N N . ASP A 1 88 ? 21.945 54.315 4.387 1.00 17.33 85 ASP A N 1
ATOM 710 C CA . ASP A 1 88 ? 23.150 53.655 4.866 1.00 18.67 85 ASP A CA 1
ATOM 711 C C . ASP A 1 88 ? 23.073 52.148 4.635 1.00 16.60 85 ASP A C 1
ATOM 712 O O . ASP A 1 88 ? 24.102 51.473 4.506 1.00 16.07 85 ASP A O 1
ATOM 717 N N . PHE A 1 89 ? 21.863 51.616 4.639 1.00 16.15 86 PHE A N 1
ATOM 718 C CA . PHE A 1 89 ? 21.621 50.203 4.459 1.00 16.22 86 PHE A CA 1
ATOM 719 C C . PHE A 1 89 ? 21.772 49.841 2.995 1.00 16.38 86 PHE A C 1
ATOM 720 O O . PHE A 1 89 ? 21.537 50.665 2.126 1.00 20.20 86 PHE A O 1
ATOM 728 N N . ALA A 1 90 ? 22.190 48.630 2.697 1.00 15.70 87 ALA A N 1
ATOM 729 C CA . ALA A 1 90 ? 22.155 48.185 1.326 1.00 15.86 87 ALA A CA 1
ATOM 730 C C . ALA A 1 90 ? 20.742 48.212 0.777 1.00 16.16 87 ALA A C 1
ATOM 731 O O . ALA A 1 90 ? 19.802 47.796 1.453 1.00 15.65 87 ALA A O 1
ATOM 733 N N . LYS A 1 91 ? 20.585 48.652 -0.481 1.00 20.08 88 LYS A N 1
ATOM 734 C CA . LYS A 1 91 ? 19.249 48.733 -1.082 1.00 20.40 88 LYS A CA 1
ATOM 735 C C . LYS A 1 91 ? 18.546 47.382 -1.180 1.00 19.84 88 LYS A C 1
ATOM 736 O O . LYS A 1 91 ? 17.322 47.285 -1.099 1.00 20.09 88 LYS A O 1
ATOM 742 N N . GLU A 1 92 ? 19.347 46.333 -1.332 1.00 18.30 89 GLU A N 1
ATOM 743 C CA . GLU A 1 92 ? 18.830 44.976 -1.444 1.00 18.85 89 GLU A CA 1
ATOM 744 C C . GLU A 1 92 ? 18.164 44.499 -0.156 1.00 15.59 89 GLU A C 1
ATOM 745 O O . GLU A 1 92 ? 17.266 43.658 -0.196 1.00 16.74 89 GLU A O 1
ATOM 751 N N . TRP A 1 93 ? 18.600 45.028 0.984 1.00 13.36 90 TRP A N 1
ATOM 752 C CA . TRP A 1 93 ? 18.042 44.599 2.250 1.00 12.69 90 TRP A CA 1
ATOM 753 C C . TRP A 1 93 ? 16.615 45.150 2.378 1.00 12.21 90 TRP A C 1
ATOM 754 O O . TRP A 1 93 ? 16.256 46.115 1.672 1.00 13.84 90 TRP A O 1
ATOM 765 N N . THR A 1 94 ? 15.837 44.542 3.265 1.00 10.13 91 THR A N 1
ATOM 766 C CA . THR A 1 94 ? 14.495 45.023 3.576 1.00 10.67 91 THR A CA 1
ATOM 767 C C . THR A 1 94 ? 14.615 45.812 4.872 1.00 10.99 91 THR A C 1
ATOM 768 O O . THR A 1 94 ? 14.945 45.243 5.902 1.00 12.23 91 THR A O 1
ATOM 772 N N . ASN A 1 95 ? 14.408 47.125 4.801 1.00 12.27 92 ASN A N 1
ATOM 773 C CA A ASN A 1 95 ? 14.742 48.027 5.868 0.60 12.66 92 ASN A CA 1
ATOM 774 C CA B ASN A 1 95 ? 14.704 48.014 5.954 0.40 12.90 92 ASN A CA 1
ATOM 775 C C . ASN A 1 95 ? 13.463 48.675 6.405 1.00 12.65 92 ASN A C 1
ATOM 776 O O . ASN A 1 95 ? 12.873 49.474 5.720 1.00 14.14 92 ASN A O 1
ATOM 785 N N . GLY A 1 96 ? 13.025 48.293 7.595 1.00 12.47 93 GLY A N 1
ATOM 786 C CA . GLY A 1 96 ? 11.784 48.775 8.141 1.00 12.93 93 GLY A CA 1
ATOM 787 C C . GLY A 1 96 ? 11.895 49.313 9.545 1.00 13.34 93 GLY A C 1
ATOM 788 O O . GLY A 1 96 ? 12.907 49.157 10.217 1.00 13.60 93 GLY A O 1
ATOM 789 N N . TYR A 1 97 ? 10.829 49.969 9.966 1.00 12.82 94 TYR A N 1
ATOM 790 C CA . TYR A 1 97 ? 10.67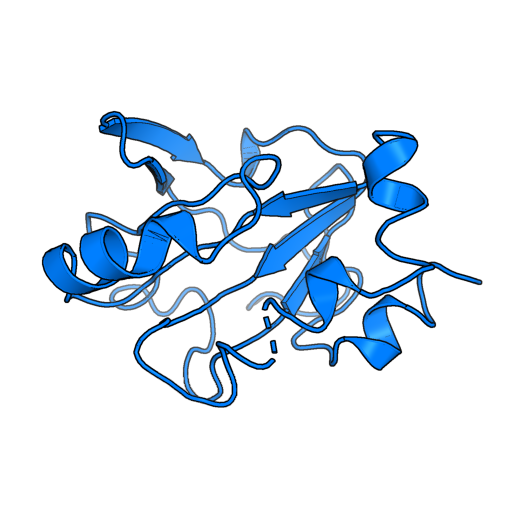8 50.444 11.340 1.00 13.55 94 TYR A CA 1
ATOM 791 C C . TYR A 1 97 ? 9.405 49.894 11.965 1.00 13.17 94 TYR A C 1
ATOM 792 O O . TYR A 1 97 ? 8.469 49.481 11.298 1.00 13.09 94 TYR A O 1
ATOM 801 N N . ASP A 1 98 ? 9.395 49.924 13.289 1.00 14.24 95 ASP A N 1
ATOM 802 C CA . ASP A 1 98 ? 8.302 49.427 14.074 1.00 13.64 95 ASP A CA 1
ATOM 803 C C . ASP A 1 98 ? 7.387 50.586 14.439 1.00 15.86 95 ASP A C 1
ATOM 804 O O . ASP A 1 98 ? 7.566 51.260 15.456 1.00 17.11 95 ASP A O 1
ATOM 809 N N . LYS A 1 99 ? 6.427 50.847 13.558 1.00 16.21 96 LYS A N 1
ATOM 810 C CA . LYS A 1 99 ? 5.638 52.070 13.666 1.00 18.14 96 LYS A CA 1
ATOM 811 C C . LYS A 1 99 ? 4.967 52.206 15.002 1.00 19.28 96 LYS A C 1
ATOM 812 O O . LYS A 1 99 ? 4.993 53.288 15.594 1.00 21.08 96 LYS A O 1
ATOM 818 N N . GLU A 1 100 ? 4.350 51.142 15.451 1.00 20.82 97 GLU A N 1
ATOM 819 C CA . GLU A 1 100 ? 3.572 51.139 16.677 1.00 23.21 97 GLU A CA 1
ATOM 820 C C . GLU A 1 100 ? 4.400 50.901 17.954 1.00 21.50 97 GLU A C 1
ATOM 821 O O . GLU A 1 100 ? 3.847 50.836 19.045 1.00 23.22 97 GLU A O 1
ATOM 827 N N . LEU A 1 101 ? 5.704 50.686 17.797 1.00 19.04 98 LEU A N 1
ATOM 828 C CA . LEU A 1 101 ? 6.609 50.369 18.912 1.00 17.45 98 LEU A CA 1
ATOM 829 C C . LEU A 1 101 ? 6.205 49.106 19.671 1.00 17.06 98 LEU A C 1
ATOM 830 O O . LEU A 1 101 ? 6.300 49.010 20.901 1.00 18.68 98 LEU A O 1
ATOM 835 N N . VAL A 1 102 ? 5.772 48.103 18.949 1.00 17.04 99 VAL A N 1
ATOM 836 C CA . VAL A 1 102 ? 5.326 46.852 19.506 1.00 16.92 99 VAL A CA 1
ATOM 837 C C . VAL A 1 102 ? 6.452 46.039 20.141 1.00 15.65 99 VAL A C 1
ATOM 838 O O . VAL A 1 102 ? 6.308 45.473 21.217 1.00 17.21 99 VAL A O 1
ATOM 842 N N . ILE A 1 103 ? 7.589 45.972 19.465 1.00 14.47 100 ILE A N 1
ATOM 843 C CA . ILE A 1 103 ? 8.702 45.222 20.003 1.00 13.51 100 ILE A CA 1
ATOM 844 C C . ILE A 1 103 ? 9.089 45.746 21.392 1.00 14.60 100 ILE A C 1
ATOM 845 O O . ILE A 1 103 ? 9.258 44.951 22.317 1.00 14.92 100 ILE A O 1
ATOM 850 N N . LYS A 1 104 ? 9.178 47.059 21.516 1.00 15.13 101 LYS A N 1
ATOM 851 C CA . LYS A 1 104 ? 9.465 47.650 22.833 1.00 18.46 101 LYS A CA 1
ATOM 852 C C . LYS A 1 104 ? 8.313 47.448 23.786 1.00 18.98 101 LYS A C 1
ATOM 853 O O . LYS A 1 104 ? 8.497 46.963 24.925 1.00 21.45 101 LYS A O 1
ATOM 859 N N . ASN A 1 105 ? 7.104 47.814 23.368 1.00 19.33 102 ASN A N 1
ATOM 860 C CA . ASN A 1 105 ? 6.007 47.892 24.358 1.00 21.16 102 ASN A CA 1
ATOM 861 C C . ASN A 1 105 ? 5.573 46.530 24.854 1.00 21.65 102 ASN A C 1
ATOM 862 O O . 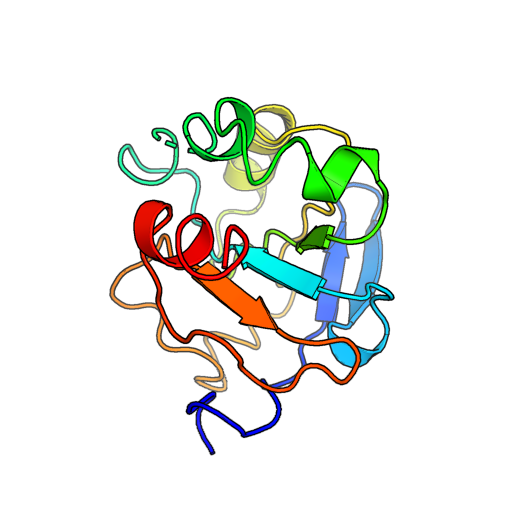ASN A 1 105 ? 5.201 46.368 26.020 1.00 23.40 102 ASN A O 1
ATOM 867 N N . LYS A 1 106 ? 5.688 45.520 23.992 1.00 18.89 103 LYS A N 1
ATOM 868 C CA . LYS A 1 106 ? 5.384 44.153 24.358 1.00 19.28 103 LYS A CA 1
ATOM 869 C C . LYS A 1 106 ? 6.640 43.306 24.713 1.00 17.76 103 LYS A C 1
ATOM 870 O O . LYS A 1 106 ? 6.525 42.099 24.906 1.00 19.09 103 LYS A O 1
ATOM 876 N N . ASN A 1 107 ? 7.807 43.947 24.749 1.00 16.81 104 ASN A N 1
ATOM 877 C CA A ASN A 1 107 ? 9.093 43.306 25.126 0.30 15.66 104 ASN A CA 1
ATOM 878 C CA B ASN A 1 107 ? 9.050 43.235 25.160 0.70 17.23 104 ASN A CA 1
ATOM 879 C C . ASN A 1 107 ? 9.287 42.007 24.322 1.00 15.27 104 ASN A C 1
ATOM 880 O O . ASN A 1 107 ? 9.549 40.938 24.841 1.00 16.66 104 ASN A O 1
ATOM 889 N N . LEU A 1 108 ? 9.127 42.144 23.015 1.00 13.79 105 LEU A N 1
ATOM 890 C CA . LEU A 1 108 ? 9.201 40.969 22.147 1.00 12.91 105 LEU A CA 1
ATOM 891 C C . LEU A 1 108 ? 10.621 40.464 21.899 1.00 12.07 105 LEU A C 1
ATOM 892 O O . LEU A 1 108 ? 10.807 39.262 21.691 1.00 12.79 105 LEU A O 1
ATOM 897 N N . TYR A 1 109 ? 11.588 41.378 21.915 1.00 11.07 106 TYR A N 1
ATOM 898 C CA . TYR A 1 109 ? 12.998 41.100 21.727 1.00 11.49 106 TYR A CA 1
ATOM 899 C C . TYR A 1 109 ? 13.767 41.920 22.759 1.00 11.74 106 TYR A C 1
ATOM 900 O O . TYR A 1 109 ? 13.399 43.029 23.089 1.00 12.63 106 TYR A O 1
ATOM 909 N N . ASP A 1 110 ? 14.864 41.377 23.239 1.00 11.65 107 ASP A N 1
ATOM 910 C CA . ASP A 1 110 ? 15.786 42.081 24.134 1.00 11.81 107 ASP A CA 1
ATOM 911 C C . ASP A 1 110 ? 16.528 43.117 23.310 1.00 11.21 107 ASP A C 1
ATOM 912 O O . ASP A 1 110 ? 17.238 42.752 22.377 1.00 13.80 107 ASP A O 1
ATOM 917 N N . LEU A 1 111 ? 16.376 44.397 23.649 1.00 11.09 108 LEU A N 1
ATOM 918 C CA . LEU A 1 111 ? 16.951 45.496 22.928 1.00 11.08 108 LEU A CA 1
ATOM 919 C C . LEU A 1 111 ? 18.162 46.109 23.628 1.00 11.54 108 LEU A C 1
ATOM 920 O O . LEU A 1 111 ? 18.694 47.108 23.176 1.00 12.53 108 LEU A O 1
ATOM 925 N N . ARG A 1 112 ? 18.600 45.539 24.752 1.00 11.43 109 ARG A N 1
ATOM 926 C CA . ARG A 1 112 ? 19.608 46.214 25.562 1.00 12.03 109 ARG A CA 1
ATOM 927 C C . ARG A 1 112 ? 20.902 46.404 24.821 1.00 13.26 109 ARG A C 1
ATOM 928 O O . ARG A 1 112 ? 21.598 47.379 25.072 1.00 15.17 109 ARG A O 1
ATOM 936 N N . ALA A 1 113 ? 21.253 45.456 23.957 1.00 14.18 110 ALA A N 1
ATOM 937 C CA . ALA A 1 113 ? 22.551 45.482 23.311 1.00 16.13 110 ALA A CA 1
ATOM 938 C C . ALA A 1 113 ? 22.512 45.636 21.815 1.00 15.90 110 ALA A C 1
ATOM 939 O O . ALA A 1 113 ? 23.398 45.132 21.105 1.00 16.90 110 ALA A O 1
ATOM 941 N N . ILE A 1 114 ? 21.531 46.310 21.295 1.00 17.15 111 ILE A N 1
ATOM 942 C CA A ILE A 1 114 ? 21.468 46.681 19.841 0.50 17.82 111 ILE A CA 1
ATOM 943 C CA B ILE A 1 114 ? 21.485 46.530 19.857 0.50 17.03 111 ILE A CA 1
ATOM 944 C C . ILE A 1 114 ? 22.766 47.354 19.439 1.00 17.08 111 ILE A C 1
ATOM 945 O O . ILE A 1 114 ? 23.303 48.148 20.225 1.00 20.60 111 ILE A O 1
ATOM 954 N N . PRO A 1 115 ? 23.345 47.074 18.261 1.00 16.19 112 PRO A N 1
ATOM 955 C CA . PRO A 1 115 ? 22.776 46.212 17.214 1.00 14.91 112 PRO A CA 1
ATOM 956 C C . PRO A 1 115 ? 22.910 44.748 17.516 1.00 12.97 112 PRO A C 1
ATOM 957 O O . PRO A 1 115 ? 23.845 44.315 18.078 1.00 13.87 112 PRO A O 1
ATOM 961 N N . THR A 1 116 ? 21.889 44.002 17.103 1.00 12.59 113 THR A N 1
ATOM 962 C CA A THR A 1 116 ? 21.825 42.565 17.325 0.50 13.24 113 THR A CA 1
ATOM 963 C CA B THR A 1 116 ? 21.927 42.612 17.295 0.50 14.12 113 THR A CA 1
ATOM 964 C C . THR A 1 116 ? 21.286 41.794 16.121 1.00 11.62 113 THR A C 1
ATOM 965 O O . THR A 1 116 ? 20.365 42.216 15.422 1.00 13.60 113 THR A O 1
ATOM 972 N N . LEU A 1 117 ? 21.892 40.636 15.896 1.00 9.68 114 LEU A N 1
ATOM 973 C CA . LEU A 1 117 ? 21.537 39.729 14.813 1.00 8.45 114 LEU A CA 1
ATOM 974 C C . LEU A 1 117 ? 20.890 38.463 15.302 1.00 7.72 114 LEU A C 1
ATOM 975 O O . LEU A 1 117 ? 21.327 37.864 16.276 1.00 8.29 114 LEU A O 1
ATOM 980 N N . TYR A 1 118 ? 19.847 38.046 14.594 1.00 7.61 115 TYR A N 1
ATOM 981 C CA . TYR A 1 118 ? 19.283 36.701 14.706 1.00 7.39 115 TYR A CA 1
ATOM 982 C C . TYR A 1 118 ? 19.319 36.055 13.336 1.00 7.29 115 TYR A C 1
ATOM 983 O O . TYR A 1 118 ? 18.956 36.694 12.363 1.00 9.36 115 TYR A O 1
ATOM 992 N N . LEU A 1 119 ? 19.730 34.793 13.268 1.00 6.37 116 LEU A N 1
ATOM 993 C CA . LEU A 1 119 ? 19.640 34.024 12.038 1.00 6.89 116 LEU A CA 1
ATOM 994 C C . LEU A 1 119 ? 18.486 33.060 12.187 1.00 6.44 116 LEU A C 1
ATOM 995 O O . LEU A 1 119 ? 18.429 32.297 13.156 1.00 7.09 116 LEU A O 1
ATOM 1000 N N . LEU A 1 120 ? 17.544 33.136 11.242 1.00 6.81 117 LEU A N 1
ATOM 1001 C CA . LEU A 1 120 ? 16.302 32.375 11.274 1.00 6.98 117 LEU A CA 1
ATOM 1002 C C . LEU A 1 120 ? 16.188 31.487 10.032 1.00 6.81 117 LEU A C 1
ATOM 1003 O O . LEU A 1 120 ? 16.638 31.890 8.939 1.00 7.38 117 LEU A O 1
ATOM 1008 N N . ASP A 1 121 ? 15.619 30.300 10.178 1.00 6.47 118 ASP A N 1
ATOM 1009 C CA . ASP A 1 121 ? 15.381 29.435 9.043 1.00 7.16 118 ASP A CA 1
ATOM 1010 C C . ASP A 1 121 ? 14.091 29.847 8.310 1.00 6.92 118 ASP A C 1
ATOM 1011 O O . ASP A 1 121 ? 13.493 30.878 8.596 1.00 7.38 118 ASP A O 1
ATOM 1016 N N . LYS A 1 122 ? 13.693 29.024 7.340 1.00 7.12 119 LYS A N 1
ATOM 1017 C CA . LYS A 1 122 ? 12.581 29.376 6.472 1.00 7.82 119 LYS A CA 1
ATOM 1018 C C . LYS A 1 122 ? 11.277 29.553 7.228 1.00 7.39 119 LYS A C 1
ATOM 1019 O O . LYS A 1 122 ? 10.402 30.300 6.785 1.00 8.46 119 LYS A O 1
ATOM 1025 N N . ASN A 1 123 ? 11.141 28.835 8.338 1.00 7.12 120 ASN A N 1
ATOM 1026 C CA . ASN A 1 123 ? 9.958 28.886 9.203 1.00 7.25 120 ASN A CA 1
ATOM 1027 C C . ASN A 1 123 ? 10.085 29.893 10.322 1.00 7.61 120 ASN A C 1
ATOM 1028 O O . ASN A 1 123 ? 9.237 29.964 11.186 1.00 9.43 120 ASN A O 1
ATOM 1033 N N . LYS A 1 124 ? 11.178 30.643 10.335 1.00 7.21 121 LYS A N 1
ATOM 1034 C CA . LYS A 1 124 ? 11.481 31.626 11.389 1.00 7.09 121 LYS A CA 1
ATOM 1035 C C . LYS A 1 124 ? 11.892 30.969 12.713 1.00 7.13 121 LYS A C 1
ATOM 1036 O O . LYS A 1 124 ? 11.903 31.644 13.740 1.00 8.18 121 LYS A O 1
ATOM 1042 N N . THR A 1 125 ? 12.316 29.727 12.645 1.00 7.72 122 THR A N 1
ATOM 1043 C CA . THR A 1 125 ? 12.961 29.096 13.801 1.00 8.01 122 THR A CA 1
ATOM 1044 C C . THR A 1 125 ? 14.345 29.725 13.990 1.00 7.50 122 THR A C 1
ATOM 1045 O O . THR A 1 125 ? 15.094 29.904 13.040 1.00 7.54 122 THR A O 1
ATOM 1049 N N . VAL A 1 126 ? 14.684 30.012 15.251 1.00 7.78 123 VAL A N 1
ATOM 1050 C CA . VAL A 1 126 ? 15.934 30.629 15.591 1.00 7.27 123 VAL A CA 1
ATOM 1051 C C . VAL A 1 126 ? 17.075 29.642 15.454 1.00 7.19 123 VAL A C 1
ATOM 1052 O O . VAL A 1 126 ? 17.149 28.661 16.171 1.00 8.80 123 VAL A O 1
ATOM 1056 N N . LEU A 1 127 ? 17.984 29.928 14.524 1.00 7.63 124 LEU A N 1
ATOM 1057 C CA . LEU A 1 127 ? 19.244 29.215 14.324 1.00 8.28 124 LEU A CA 1
ATOM 1058 C C . LEU A 1 127 ? 20.363 29.814 15.146 1.00 8.14 124 LEU A C 1
ATOM 1059 O O . LEU A 1 127 ? 21.234 29.073 15.635 1.00 9.53 124 LEU A O 1
ATOM 1064 N N . LEU A 1 128 ? 20.432 31.136 15.252 1.00 7.63 125 LEU A N 1
ATOM 1065 C CA . LEU A 1 128 ? 21.383 31.831 16.097 1.00 8.22 125 LEU A CA 1
ATOM 1066 C C . LEU A 1 128 ? 20.650 33.006 16.741 1.00 8.15 125 LEU A C 1
ATOM 1067 O O . LEU A 1 128 ? 19.956 33.748 16.067 1.00 8.02 125 LEU A O 1
ATOM 1072 N N . LYS A 1 129 ? 20.769 33.121 18.059 1.00 10.29 126 LYS A N 1
ATOM 1073 C CA . LYS A 1 129 ? 20.224 34.196 18.846 1.00 10.75 126 LYS A CA 1
ATOM 1074 C C . LYS A 1 129 ? 21.318 35.199 19.224 1.00 10.19 126 LYS A C 1
ATOM 1075 O O . LYS A 1 129 ? 22.286 34.812 19.874 1.00 11.75 126 LYS A O 1
ATOM 1081 N N . ASP A 1 130 ? 21.137 36.487 18.943 1.00 11.39 127 ASP A N 1
ATOM 1082 C CA A ASP A 1 130 ? 22.064 37.509 19.338 0.50 11.68 127 ASP A CA 1
ATOM 1083 C CA B ASP A 1 130 ? 22.103 37.511 19.406 0.50 12.17 127 ASP A CA 1
ATOM 1084 C C . ASP A 1 130 ? 23.519 37.123 19.013 1.00 11.96 127 ASP A C 1
ATOM 1085 O O . ASP A 1 130 ? 24.375 37.082 19.859 1.00 15.80 127 ASP A O 1
ATOM 1094 N N . ALA A 1 131 ? 23.744 36.830 17.765 1.00 11.41 128 ALA A N 1
ATOM 1095 C CA . ALA A 1 131 ? 25.028 36.402 17.249 1.00 11.75 128 ALA A CA 1
ATOM 1096 C C . ALA A 1 131 ? 25.850 37.571 16.782 1.00 11.65 128 ALA A C 1
ATOM 1097 O O . ALA A 1 131 ? 25.322 38.532 16.243 1.00 12.59 128 ALA A O 1
ATOM 1099 N N . THR A 1 132 ? 27.165 37.461 16.927 1.00 10.91 129 THR A N 1
ATOM 1100 C CA . THR A 1 132 ? 28.031 38.338 16.224 1.00 10.74 129 THR A CA 1
ATOM 1101 C C . THR A 1 132 ? 28.023 38.059 14.725 1.00 10.30 129 THR A C 1
ATOM 1102 O O . THR A 1 132 ? 27.663 36.956 14.291 1.00 10.09 129 THR A O 1
ATOM 1106 N N . LEU A 1 133 ? 28.458 39.028 13.926 1.00 10.59 130 LEU A N 1
ATOM 1107 C CA . LEU A 1 133 ? 28.583 38.794 12.511 1.00 10.66 130 LEU A CA 1
ATOM 1108 C C . LEU A 1 133 ? 29.488 37.613 12.238 1.00 9.54 130 LEU A C 1
ATOM 1109 O O . LEU A 1 133 ? 29.194 36.752 11.387 1.00 9.87 130 LEU A O 1
ATOM 1114 N N . GLN A 1 134 ? 30.620 37.511 12.951 1.00 9.92 131 GLN A N 1
ATOM 1115 C CA . GLN A 1 134 ? 31.514 36.395 12.679 1.00 10.23 131 GLN A CA 1
ATOM 1116 C C . GLN A 1 134 ? 30.907 35.035 13.008 1.00 10.07 131 GLN A C 1
ATOM 1117 O O . GLN A 1 134 ? 31.160 34.040 12.318 1.00 10.88 131 GLN A O 1
ATOM 1123 N N . LYS A 1 135 ? 30.056 34.975 14.024 1.00 9.92 132 LYS A N 1
ATOM 1124 C CA . LYS A 1 135 ? 29.370 33.721 14.318 1.00 10.47 132 LYS A CA 1
ATOM 1125 C C . LYS A 1 135 ? 28.368 33.349 13.197 1.00 8.64 132 LYS A C 1
ATOM 1126 O O . LYS A 1 135 ? 28.243 32.211 12.835 1.00 9.58 132 LYS A O 1
ATOM 1132 N N . VAL A 1 136 ? 27.668 34.347 12.657 1.00 8.33 133 VAL A N 1
ATOM 1133 C CA . VAL A 1 136 ? 26.778 34.088 11.523 1.00 8.65 133 VAL A CA 1
ATOM 1134 C C . VAL A 1 136 ? 27.595 33.553 10.340 1.00 7.84 133 VAL A C 1
ATOM 1135 O O . VAL A 1 136 ? 27.195 32.568 9.708 1.00 8.84 133 VAL A O 1
ATOM 1139 N N . GLU A 1 137 ? 28.746 34.161 10.064 1.00 8.64 134 GLU A N 1
ATOM 1140 C CA . GLU A 1 137 ? 29.573 33.715 8.944 1.00 8.94 134 GLU A CA 1
ATOM 1141 C C . GLU A 1 137 ? 30.036 32.285 9.159 1.00 9.42 134 GLU A C 1
ATOM 1142 O O . GLU A 1 137 ? 30.043 31.467 8.250 1.00 10.05 134 GLU A O 1
ATOM 1148 N N . GLN A 1 138 ? 30.485 31.980 10.384 1.00 9.82 135 GLN A N 1
ATOM 1149 C CA A GLN A 1 138 ? 30.933 30.636 10.684 0.50 11.07 135 GLN A CA 1
ATOM 1150 C CA B GLN A 1 138 ? 30.930 30.618 10.701 0.50 10.93 135 GLN A CA 1
ATOM 1151 C C . GLN A 1 138 ? 29.826 29.604 10.496 1.00 10.76 135 GLN A C 1
ATOM 1152 O O . GLN A 1 138 ? 30.046 28.537 9.924 1.00 11.48 135 GLN A O 1
ATOM 1163 N N . TYR A 1 139 ? 28.637 29.929 10.975 1.00 9.75 136 TYR A N 1
ATOM 1164 C CA . TYR A 1 139 ? 27.497 29.013 10.855 1.00 9.61 136 TYR A CA 1
ATOM 1165 C C . TYR A 1 139 ? 27.191 28.732 9.394 1.00 9.12 136 TYR A C 1
ATOM 1166 O O . TYR A 1 139 ? 26.990 27.599 8.981 1.00 10.82 136 TYR A O 1
ATOM 1175 N N . LEU A 1 140 ? 27.134 29.802 8.594 1.00 9.17 137 LEU A N 1
ATOM 1176 C CA . LEU A 1 140 ? 26.763 29.651 7.198 1.00 9.73 137 LEU A CA 1
ATOM 1177 C C . LEU A 1 140 ? 27.850 28.975 6.354 1.00 9.37 137 LEU A C 1
ATOM 1178 O O . LEU A 1 140 ? 27.550 28.324 5.357 1.00 10.47 137 LEU A O 1
ATOM 1183 N N . ALA A 1 141 ? 29.121 29.141 6.702 1.00 10.49 138 ALA A N 1
ATOM 1184 C CA . ALA A 1 141 ? 30.215 28.519 5.951 1.00 10.79 138 ALA A CA 1
ATOM 1185 C C . ALA A 1 141 ? 30.364 27.032 6.259 1.00 13.53 138 ALA A C 1
ATOM 1186 O O . ALA A 1 141 ? 31.052 26.303 5.577 1.00 16.91 138 ALA A O 1
ATOM 1188 N N . GLU A 1 142 ? 29.699 26.533 7.273 1.00 16.39 139 GLU A N 1
ATOM 1189 C CA . GLU A 1 142 ? 29.742 25.095 7.632 1.00 20.59 139 GLU A CA 1
ATOM 1190 C C . GLU A 1 142 ? 29.361 24.212 6.472 1.00 23.40 139 GLU A C 1
ATOM 1191 O O . GLU A 1 142 ? 28.465 24.558 5.686 1.00 26.82 139 GLU A O 1
#

Solvent-accessible surface area: 7503 Å² total

Foldseek 3Di:
DQQDAQAAADKAWWAAPVRDIDMPQRDAAQKEKEWEADVVDDVRLVLVCCVPDPQNVVCVVVRRYAYEYEYLDDPVVVCVVCVVSHPPRHHYTYRVVSCCPVVVRHDPPDPRFIFMAGRRRRTNDGRDDPVVVSVVRVD

B-factor: mean 17.52, std 9.36, range [4.64, 65.27]

Radius of gyration: 13.78 Å; Cα contacts (8 Å, |Δi|>4): 279; chains: 1; bounding box: 29×36×30 Å

Nearest PDB structures (foldseek):
  3eur-assembly1_A  TM=1.005E+00  e=1.649E-29  Bacteroides fragilis NCTC 9343
  4yod-assembly1_A  TM=9.859E-01  e=2.276E-22  Bacteroides caccae ATCC 43185
  3ewl-assembly2_B  TM=9.464E-01  e=1.162E-14  Bacteroides fragilis NCTC 9343
  2ls5-assembly1_A  TM=7.256E-01  e=1.607E-06  Bacteroides thetaiotaomicron VPI-5482
  1jfu-assembly1_A  TM=7.020E-01  e=2.342E-04  Bradyrhizobium japonicum

Organism: Bacteroides fragilis (strain ATCC 25285 / DSM 2151 / CCUG 4856 / JCM 11019 / LMG 10263 / NCTC 9343 / Onslow / VPI 2553 / EN-2) (NCBI:txid272559)

Secondary structure (DSSP, 8-state):
-TT-TTSBPPP-EEEETTS-EEETTT---SEEEEEE--SSSHHHH--HHHHH-HHHHHHHHTTSEEEEEEE-SS-HHHHHHHGGGS-TTSEEEE-TT-HHHHTT-S--TT-SEEEEE-TT-BEEEEEE-HHHHHHHHH-